Protein AF-A0A373N8H1-F1 (afdb_monomer_lite)

Radius of gyration: 23.47 Å; chains: 1; bounding box: 47×28×77 Å

Sequence (109 aa):
MFVDKIFERATIRGIADYLLFGMGPNQDNRSYEERLDEPYMRFEKAVEKYDKCKTSDLLDLCNEVSSEMASVYMEIGLQVGVLIIMDLIQNISNNQNNEIFKNKFENTQ

Structure (mmCIF, N/CA/C/O backbone):
data_AF-A0A373N8H1-F1
#
_entry.id   AF-A0A373N8H1-F1
#
loop_
_atom_site.group_PDB
_atom_site.id
_atom_site.type_symbol
_atom_site.label_atom_id
_atom_site.label_alt_id
_atom_site.label_comp_id
_atom_site.label_asym_id
_atom_site.label_entity_id
_atom_site.label_seq_id
_atom_site.pdbx_PDB_ins_code
_atom_site.Cartn_x
_atom_site.Cartn_y
_atom_site.Cartn_z
_atom_site.occupancy
_atom_site.B_iso_or_equiv
_atom_site.auth_seq_id
_atom_site.auth_comp_id
_atom_site.auth_asym_id
_atom_site.auth_atom_id
_atom_site.pdbx_PDB_model_num
ATOM 1 N N . MET A 1 1 ? -0.545 -16.195 0.798 1.00 52.22 1 MET A N 1
ATOM 2 C CA . MET A 1 1 ? 0.390 -15.282 0.097 1.00 52.22 1 MET A CA 1
ATOM 3 C C . MET A 1 1 ? 0.984 -14.321 1.133 1.00 52.22 1 MET A C 1
ATOM 5 O O . MET A 1 1 ? 0.452 -14.262 2.233 1.00 52.22 1 MET A O 1
ATOM 9 N N . PHE A 1 2 ? 2.098 -13.617 0.885 1.00 61.50 2 PHE A N 1
ATOM 10 C CA . PHE A 1 2 ? 2.647 -12.673 1.888 1.00 61.50 2 PHE A CA 1
ATOM 11 C C . PHE A 1 2 ? 1.678 -11.518 2.214 1.00 61.50 2 PHE A C 1
ATOM 13 O O . PHE A 1 2 ? 1.701 -11.013 3.331 1.00 61.50 2 PHE A O 1
ATOM 20 N N . VAL A 1 3 ? 0.808 -11.163 1.263 1.00 64.31 3 VAL A N 1
ATOM 21 C CA . VAL A 1 3 ? -0.165 -10.064 1.363 1.00 64.31 3 VAL A CA 1
ATOM 22 C C . VAL A 1 3 ? -1.249 -10.332 2.414 1.00 64.31 3 VAL A C 1
ATOM 24 O O . VAL A 1 3 ? -1.565 -9.444 3.194 1.00 64.31 3 VAL A O 1
ATOM 27 N N . ASP A 1 4 ? -1.740 -11.568 2.536 1.00 68.88 4 ASP A N 1
ATOM 28 C CA . ASP A 1 4 ? -2.795 -11.918 3.506 1.00 68.88 4 ASP A CA 1
ATOM 29 C C . ASP A 1 4 ? -2.355 -11.656 4.959 1.00 68.88 4 ASP A C 1
ATOM 31 O O . ASP A 1 4 ? -3.123 -11.174 5.790 1.00 68.88 4 ASP A O 1
ATOM 35 N N . LYS A 1 5 ? -1.065 -11.884 5.248 1.00 75.81 5 LYS A N 1
ATOM 36 C CA . LYS A 1 5 ? -0.466 -11.638 6.570 1.00 75.81 5 LYS A CA 1
ATOM 37 C C . LYS A 1 5 ? -0.329 -10.150 6.907 1.00 75.81 5 LYS A C 1
ATOM 39 O O . LYS A 1 5 ? -0.097 -9.821 8.069 1.00 75.81 5 LYS A O 1
ATOM 44 N N . ILE A 1 6 ? -0.419 -9.254 5.918 1.00 75.75 6 ILE A N 1
ATOM 45 C CA . ILE A 1 6 ? -0.390 -7.800 6.142 1.00 75.75 6 ILE A CA 1
ATOM 46 C C . ILE A 1 6 ? -1.694 -7.373 6.813 1.00 75.75 6 ILE A C 1
ATOM 48 O O . ILE A 1 6 ? -1.657 -6.669 7.819 1.00 75.75 6 ILE A O 1
ATOM 52 N N . PHE A 1 7 ? -2.832 -7.860 6.317 1.00 78.31 7 PHE A N 1
ATOM 53 C CA . PHE A 1 7 ? -4.146 -7.532 6.871 1.00 78.31 7 PHE A CA 1
ATOM 54 C C . PHE A 1 7 ? -4.337 -8.078 8.290 1.00 78.31 7 PHE A C 1
ATOM 56 O O . PHE A 1 7 ? -4.878 -7.380 9.141 1.00 78.31 7 PHE A O 1
ATOM 63 N N . GLU A 1 8 ? -3.799 -9.264 8.594 1.00 77.19 8 GLU A N 1
ATOM 64 C CA . GLU A 1 8 ? -3.782 -9.810 9.964 1.00 77.19 8 GLU A CA 1
ATOM 65 C C . GLU A 1 8 ? -3.006 -8.922 10.956 1.00 77.19 8 GLU A C 1
ATOM 67 O O . GLU A 1 8 ? -3.297 -8.910 12.152 1.00 77.19 8 GLU A O 1
ATOM 72 N N . ARG A 1 9 ? -2.012 -8.167 10.471 1.00 76.25 9 ARG A N 1
ATOM 73 C CA . ARG A 1 9 ? -1.162 -7.278 11.280 1.00 76.25 9 ARG A CA 1
ATOM 74 C C . ARG A 1 9 ? -1.598 -5.813 11.247 1.00 76.25 9 ARG A C 1
ATOM 76 O O . ARG A 1 9 ? -1.025 -5.015 11.986 1.00 76.25 9 ARG A O 1
ATOM 83 N N . ALA A 1 10 ? -2.599 -5.459 10.442 1.00 81.94 10 ALA A N 1
ATOM 84 C CA . ALA A 1 10 ? -3.119 -4.101 10.266 1.00 81.94 10 ALA A CA 1
ATOM 85 C C . ALA A 1 10 ? -3.992 -3.631 11.452 1.00 81.94 10 ALA A C 1
ATOM 87 O O . ALA A 1 10 ? -5.087 -3.109 11.271 1.00 81.94 10 ALA A O 1
ATOM 88 N N . THR A 1 11 ? -3.505 -3.828 12.677 1.00 82.81 11 THR A N 1
ATOM 89 C CA . THR A 1 11 ? -4.123 -3.375 13.933 1.00 82.81 11 THR A CA 1
ATOM 90 C C . THR A 1 11 ? -3.130 -2.509 14.702 1.00 82.81 11 THR A C 1
ATOM 92 O O . THR A 1 11 ? -1.918 -2.621 14.502 1.00 82.81 11 THR A O 1
ATOM 95 N N . ILE A 1 12 ? -3.605 -1.672 15.625 1.00 79.75 12 ILE A N 1
ATOM 96 C CA . ILE A 1 12 ? -2.745 -0.822 16.467 1.00 79.75 12 ILE A CA 1
ATOM 97 C C . ILE A 1 12 ? -1.725 -1.669 17.222 1.00 79.75 12 ILE A C 1
ATOM 99 O O . ILE A 1 12 ? -0.559 -1.294 17.308 1.00 79.75 12 ILE A O 1
ATOM 103 N N . ARG A 1 13 ? -2.143 -2.830 17.739 1.00 78.12 13 ARG A N 1
ATOM 104 C CA . ARG A 1 13 ? -1.251 -3.756 18.442 1.00 78.12 13 ARG A CA 1
ATOM 105 C C . ARG A 1 13 ? -0.211 -4.360 17.501 1.00 78.12 13 ARG A C 1
ATOM 107 O O . ARG A 1 13 ? 0.963 -4.375 17.846 1.00 78.12 13 ARG A O 1
ATOM 114 N N . GLY A 1 14 ? -0.619 -4.790 16.305 1.00 78.69 14 GLY A N 1
ATOM 115 C CA . GLY A 1 14 ? 0.303 -5.318 15.296 1.00 78.69 14 GLY A CA 1
ATOM 116 C C . GLY A 1 14 ? 1.346 -4.292 14.839 1.00 78.69 14 GLY A C 1
ATOM 117 O O . GLY A 1 14 ? 2.518 -4.633 14.686 1.00 78.69 14 GLY A O 1
ATOM 118 N N . ILE A 1 15 ? 0.947 -3.025 14.688 1.00 80.44 15 ILE A N 1
ATOM 119 C CA . ILE A 1 15 ? 1.853 -1.918 14.347 1.00 80.44 15 ILE A CA 1
ATOM 120 C C . ILE A 1 15 ? 2.754 -1.554 15.525 1.00 80.44 15 ILE A C 1
ATOM 122 O O . ILE A 1 15 ? 3.947 -1.347 15.324 1.00 80.44 15 ILE A O 1
ATOM 126 N N . ALA A 1 16 ? 2.226 -1.501 16.749 1.00 75.62 16 ALA A N 1
ATOM 127 C CA . ALA A 1 16 ? 3.024 -1.243 17.944 1.00 75.62 16 ALA A CA 1
ATOM 128 C C . ALA A 1 16 ? 4.092 -2.327 18.140 1.00 75.62 16 ALA A C 1
ATOM 130 O O . ALA A 1 16 ? 5.256 -1.998 18.344 1.00 75.62 16 ALA A O 1
ATOM 131 N N . ASP A 1 17 ? 3.728 -3.602 17.989 1.00 77.75 17 ASP A N 1
ATOM 132 C CA . ASP A 1 17 ? 4.676 -4.713 18.064 1.00 77.75 17 ASP A CA 1
ATOM 133 C C . ASP A 1 17 ? 5.731 -4.619 16.945 1.00 77.75 17 ASP A C 1
ATOM 135 O O . ASP A 1 17 ? 6.915 -4.854 17.184 1.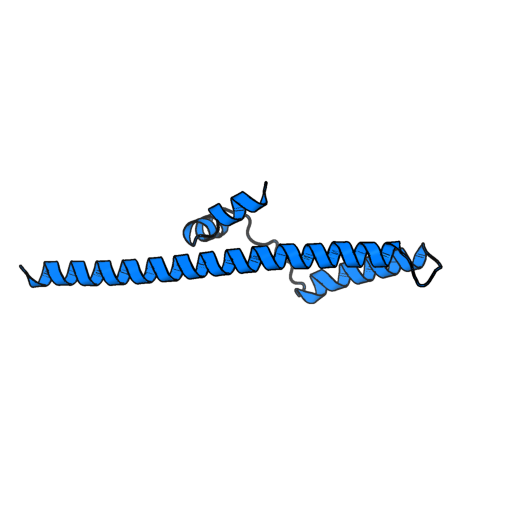00 77.75 17 ASP A O 1
ATOM 139 N N . TYR A 1 18 ? 5.346 -4.206 15.732 1.00 72.50 18 TYR A N 1
ATOM 140 C CA . TYR A 1 18 ? 6.301 -3.954 14.649 1.00 72.50 18 TYR A CA 1
ATOM 141 C C . TYR A 1 18 ? 7.256 -2.790 14.958 1.00 72.50 18 TYR A C 1
ATOM 143 O O . TYR A 1 18 ? 8.450 -2.917 14.718 1.00 72.50 18 TYR A O 1
ATOM 151 N N . LEU A 1 19 ? 6.764 -1.679 15.512 1.00 72.06 19 LEU A N 1
ATOM 152 C CA . LEU A 1 19 ? 7.591 -0.517 15.860 1.00 72.06 19 LEU A CA 1
ATOM 153 C C . LEU A 1 19 ? 8.508 -0.776 17.065 1.00 72.06 19 LEU A C 1
ATOM 155 O O . LEU A 1 19 ? 9.612 -0.241 17.116 1.00 72.06 19 LEU A O 1
ATOM 159 N N . LEU A 1 20 ? 8.056 -1.573 18.036 1.00 74.19 20 LEU A N 1
ATOM 160 C CA . LEU A 1 20 ? 8.800 -1.877 19.262 1.00 74.19 20 LEU A CA 1
ATOM 161 C C . LEU A 1 20 ? 9.790 -3.038 19.089 1.00 74.19 20 LEU A C 1
ATOM 163 O O . LEU A 1 20 ? 10.818 -3.056 19.765 1.00 74.19 20 LEU A O 1
ATOM 167 N N . PHE A 1 21 ? 9.497 -3.999 18.203 1.00 76.56 21 PHE A N 1
ATOM 168 C CA . PHE A 1 21 ? 10.267 -5.243 18.063 1.00 76.56 21 PHE A CA 1
ATOM 169 C C . PHE A 1 21 ? 10.802 -5.511 16.640 1.00 76.56 21 PHE A C 1
ATOM 171 O O . PHE A 1 21 ? 11.538 -6.479 16.444 1.00 76.56 21 PHE A O 1
ATOM 178 N N . GLY A 1 22 ? 10.459 -4.684 15.643 1.00 65.38 22 GLY A N 1
ATOM 179 C CA . GLY A 1 22 ? 10.860 -4.813 14.235 1.00 65.38 22 GLY A CA 1
ATOM 180 C C . GLY A 1 22 ? 11.732 -3.649 13.749 1.00 65.38 22 GLY A C 1
ATOM 181 O O . GLY A 1 22 ? 11.576 -2.518 14.194 1.00 65.38 22 GLY A O 1
ATOM 182 N N . MET A 1 23 ? 12.686 -3.957 12.855 1.00 53.69 23 MET A N 1
ATOM 183 C CA . MET A 1 23 ? 13.762 -3.075 12.370 1.00 53.69 23 MET A CA 1
ATOM 184 C C . MET A 1 23 ? 13.313 -1.623 12.173 1.00 53.69 23 MET A C 1
ATOM 186 O O . MET A 1 23 ? 12.557 -1.317 11.249 1.00 53.69 23 MET A O 1
ATOM 190 N N . GLY A 1 24 ? 13.838 -0.730 13.019 1.00 54.66 24 GLY A N 1
ATOM 191 C CA . GLY A 1 24 ? 13.736 0.706 12.800 1.00 54.66 24 GLY A CA 1
ATOM 192 C C . GLY A 1 24 ? 14.189 1.046 11.375 1.00 54.66 24 GLY A C 1
ATOM 193 O O . GLY A 1 24 ? 15.095 0.385 10.856 1.00 54.66 24 GLY A O 1
ATOM 194 N N . PRO A 1 25 ? 13.541 2.019 10.713 1.00 56.81 25 PRO A N 1
ATOM 195 C CA . PRO A 1 25 ? 13.846 2.344 9.330 1.00 56.81 25 PRO A CA 1
ATOM 196 C C . PRO A 1 25 ? 15.347 2.601 9.204 1.00 56.81 25 PRO A C 1
ATOM 198 O O . PRO A 1 25 ? 15.901 3.399 9.963 1.00 56.81 25 PRO A O 1
ATOM 201 N N . ASN A 1 26 ? 16.006 1.926 8.255 1.00 59.12 26 ASN A N 1
ATOM 202 C CA . ASN A 1 26 ? 17.316 2.374 7.796 1.00 59.12 26 ASN A CA 1
ATOM 203 C C . ASN A 1 26 ? 17.159 3.866 7.499 1.00 59.12 26 ASN A C 1
ATOM 205 O O . ASN A 1 26 ? 16.297 4.230 6.696 1.00 59.12 26 ASN A O 1
ATOM 209 N N . GLN A 1 27 ? 17.902 4.711 8.216 1.00 56.41 27 GLN A N 1
ATOM 210 C CA . GLN A 1 27 ? 17.818 6.158 8.067 1.00 56.41 27 GLN A CA 1
ATOM 211 C C . GLN A 1 27 ? 18.361 6.525 6.682 1.00 56.41 27 GLN A C 1
ATOM 213 O O . GLN A 1 27 ? 19.551 6.769 6.504 1.00 56.41 27 GLN A O 1
ATOM 218 N N . ASP A 1 28 ? 17.493 6.471 5.677 1.00 67.75 28 ASP A N 1
ATOM 219 C CA . ASP A 1 28 ? 17.739 7.023 4.355 1.00 67.75 28 ASP A CA 1
ATOM 220 C C . ASP A 1 28 ? 17.313 8.490 4.404 1.00 67.75 28 ASP A C 1
ATOM 222 O O . ASP A 1 28 ? 16.124 8.798 4.470 1.00 67.75 28 ASP A O 1
ATOM 226 N N . ASN A 1 29 ? 18.303 9.383 4.445 1.00 77.06 29 ASN A N 1
ATOM 227 C CA . ASN A 1 29 ? 18.091 10.827 4.557 1.00 77.06 29 ASN A CA 1
ATOM 228 C C . ASN A 1 29 ? 17.656 11.476 3.230 1.00 77.06 29 ASN A C 1
ATOM 230 O O . ASN A 1 29 ? 17.423 12.684 3.207 1.00 77.06 29 ASN A O 1
ATOM 234 N N . ARG A 1 30 ? 17.584 10.707 2.134 1.00 78.50 30 ARG A N 1
ATOM 235 C CA . ARG A 1 30 ? 17.075 11.179 0.842 1.00 78.50 30 ARG A CA 1
ATOM 236 C C . ARG A 1 30 ? 15.565 11.376 0.902 1.00 78.50 30 ARG A C 1
ATOM 238 O O . ARG A 1 30 ? 14.856 10.634 1.589 1.00 78.50 30 ARG A O 1
ATOM 245 N N . SER A 1 31 ? 15.064 12.352 0.155 1.00 80.31 31 SER A N 1
ATOM 246 C CA . SER A 1 31 ? 13.626 12.583 0.037 1.00 80.31 31 SER A CA 1
ATOM 247 C C . SER A 1 31 ? 12.924 11.384 -0.621 1.00 80.31 31 SER A C 1
ATOM 249 O O . SER A 1 31 ? 13.547 10.565 -1.301 1.00 80.31 31 SER A O 1
ATOM 251 N N . TYR A 1 32 ? 11.610 11.249 -0.419 1.00 73.88 32 TYR A N 1
ATOM 252 C CA . TYR A 1 32 ? 10.836 10.195 -1.087 1.00 73.88 32 TYR A CA 1
ATOM 253 C C . TYR A 1 32 ? 10.924 10.294 -2.614 1.00 73.88 32 TYR A C 1
ATOM 255 O O . TYR A 1 32 ? 11.034 9.264 -3.273 1.00 73.88 32 TYR A O 1
ATOM 263 N N . GLU A 1 33 ? 10.932 11.518 -3.145 1.00 76.94 33 GLU A N 1
ATOM 264 C CA . GLU A 1 33 ? 11.112 11.795 -4.572 1.00 76.94 33 GLU A CA 1
ATOM 265 C C . GLU A 1 33 ? 12.498 11.343 -5.032 1.00 76.94 33 GLU A C 1
ATOM 267 O O . GLU A 1 33 ? 12.603 10.540 -5.948 1.00 76.94 33 GLU A O 1
ATOM 272 N N . GLU A 1 34 ? 13.565 11.717 -4.321 1.00 78.19 34 GLU A N 1
ATOM 273 C CA . GLU A 1 34 ? 14.932 11.297 -4.658 1.00 78.19 34 GLU A CA 1
ATOM 274 C C . GLU A 1 34 ? 15.096 9.770 -4.642 1.00 78.19 34 GLU A C 1
ATOM 276 O O . GLU A 1 34 ? 15.787 9.204 -5.489 1.00 78.19 34 GLU A O 1
ATOM 281 N N . ARG A 1 35 ? 14.447 9.080 -3.697 1.00 80.38 35 ARG A N 1
ATOM 282 C CA . ARG A 1 35 ? 14.487 7.612 -3.590 1.00 80.38 35 ARG A CA 1
ATOM 283 C C . ARG A 1 35 ? 13.778 6.904 -4.743 1.00 80.38 35 ARG A C 1
ATOM 285 O O . ARG A 1 35 ? 14.106 5.747 -5.009 1.00 80.38 35 ARG A O 1
ATOM 292 N N . LEU A 1 36 ? 12.820 7.564 -5.385 1.00 78.19 36 LEU A N 1
ATOM 293 C CA . LEU A 1 36 ? 12.070 7.037 -6.522 1.00 78.19 36 LEU A CA 1
ATOM 294 C C . LEU A 1 36 ? 12.715 7.463 -7.845 1.00 78.19 36 LEU A C 1
ATOM 296 O O . LEU A 1 36 ? 13.044 6.610 -8.667 1.00 78.19 36 LEU A O 1
ATOM 300 N N . ASP A 1 37 ? 12.981 8.751 -8.017 1.00 80.25 37 ASP A N 1
ATOM 301 C CA . ASP A 1 37 ? 13.416 9.339 -9.282 1.00 80.25 37 ASP A CA 1
ATOM 302 C C . ASP A 1 37 ? 14.838 8.920 -9.666 1.00 80.25 37 ASP A C 1
ATOM 304 O O . ASP A 1 37 ? 15.111 8.629 -10.833 1.00 80.25 37 ASP A O 1
ATOM 308 N N . GLU A 1 38 ? 15.762 8.831 -8.701 1.00 83.25 38 GLU A N 1
ATOM 309 C CA . GLU A 1 38 ? 17.159 8.499 -8.994 1.00 83.25 38 GLU A CA 1
ATOM 310 C C . GLU A 1 38 ? 17.309 7.098 -9.635 1.00 83.25 38 GLU A C 1
ATOM 312 O O . GLU A 1 38 ? 17.987 6.986 -10.667 1.00 83.25 38 GLU A O 1
ATOM 317 N N . PRO A 1 39 ? 16.693 6.021 -9.102 1.00 82.88 39 PRO A N 1
ATOM 318 C CA . PRO A 1 39 ? 16.658 4.723 -9.773 1.00 82.88 39 PRO A CA 1
ATOM 319 C C . PRO A 1 39 ? 15.988 4.746 -11.153 1.00 82.88 39 PRO A C 1
ATOM 321 O O . PRO A 1 39 ? 16.548 4.172 -12.090 1.00 82.88 39 PRO A O 1
ATOM 324 N N . TYR A 1 40 ? 14.841 5.421 -11.298 1.00 80.31 40 TYR A N 1
ATOM 325 C CA . TYR A 1 40 ? 14.103 5.488 -12.567 1.00 80.31 40 TYR A CA 1
ATOM 326 C C . TYR A 1 40 ? 14.923 6.164 -13.669 1.00 80.31 40 TYR A C 1
ATOM 328 O O . TYR A 1 40 ? 15.090 5.601 -14.751 1.00 80.31 40 TYR A O 1
ATOM 336 N N . MET A 1 41 ? 15.547 7.308 -13.375 1.00 83.50 41 MET A N 1
ATOM 337 C CA . MET A 1 41 ? 16.395 8.019 -14.337 1.00 83.50 41 MET A CA 1
ATOM 338 C C . MET A 1 41 ? 17.624 7.206 -14.762 1.00 83.50 41 MET A C 1
ATOM 340 O O . MET A 1 41 ? 18.086 7.305 -15.901 1.00 83.50 41 MET A O 1
ATOM 344 N N . ARG A 1 42 ? 18.211 6.423 -13.847 1.00 84.75 42 ARG A N 1
ATOM 345 C CA . ARG A 1 42 ? 19.343 5.537 -14.170 1.00 84.75 42 ARG A CA 1
ATOM 346 C C . ARG A 1 42 ? 18.906 4.396 -15.082 1.00 84.75 42 ARG A C 1
ATOM 348 O O . ARG A 1 42 ? 19.657 4.040 -15.989 1.00 84.75 42 ARG A O 1
ATOM 355 N N . PHE A 1 43 ? 17.722 3.839 -14.836 1.00 82.31 43 PHE A N 1
ATOM 356 C CA . PHE A 1 43 ? 17.143 2.786 -15.658 1.00 82.31 43 PHE A CA 1
ATOM 357 C C . PHE A 1 43 ? 16.836 3.288 -17.073 1.00 82.31 43 PHE A C 1
ATOM 359 O O . PHE A 1 43 ? 17.330 2.704 -18.034 1.00 82.31 43 PHE A O 1
ATOM 366 N N . GLU A 1 44 ? 16.134 4.415 -17.200 1.00 79.00 44 GLU A N 1
ATOM 367 C CA . GLU A 1 44 ? 15.783 5.017 -18.491 1.00 79.00 44 GLU A CA 1
ATOM 368 C C . GLU A 1 44 ? 17.031 5.282 -19.349 1.00 79.00 44 GLU A C 1
ATOM 370 O O . GLU A 1 44 ? 17.124 4.816 -20.485 1.00 79.00 44 GLU A O 1
ATOM 375 N N . LYS A 1 45 ? 18.067 5.902 -18.762 1.00 82.38 45 LYS A N 1
ATOM 376 C CA . LYS A 1 45 ? 19.357 6.138 -19.438 1.00 82.38 45 LYS A CA 1
ATOM 377 C C . LYS A 1 45 ? 20.074 4.852 -19.849 1.00 82.38 45 LYS A C 1
ATOM 379 O O . LYS A 1 45 ? 20.799 4.840 -20.844 1.00 82.38 45 LYS A O 1
ATOM 384 N N . ALA A 1 46 ? 19.953 3.785 -19.058 1.00 81.06 46 ALA A N 1
ATOM 385 C CA . ALA A 1 46 ? 20.559 2.503 -19.393 1.00 81.06 46 ALA A CA 1
ATOM 386 C C . ALA A 1 46 ? 19.839 1.859 -20.582 1.00 81.06 46 ALA A C 1
ATOM 388 O O . ALA A 1 46 ? 20.510 1.416 -21.511 1.00 81.06 46 ALA A O 1
ATOM 389 N N . VAL A 1 47 ? 18.504 1.856 -20.587 1.00 75.62 47 VAL A N 1
ATOM 390 C CA . VAL A 1 47 ? 17.700 1.306 -21.688 1.00 75.62 47 VAL A CA 1
ATOM 391 C C . VAL A 1 47 ? 17.934 2.095 -22.979 1.00 75.62 47 VAL A C 1
ATOM 393 O O . VAL A 1 47 ? 18.239 1.486 -24.002 1.00 75.62 47 VAL A O 1
ATOM 396 N N . GLU A 1 48 ? 17.948 3.430 -22.915 1.00 72.56 48 GLU A N 1
ATOM 397 C CA . GLU A 1 48 ? 18.239 4.307 -24.063 1.00 72.56 48 GLU A CA 1
ATOM 398 C C . GLU A 1 48 ? 19.628 4.040 -24.679 1.00 72.56 48 GLU A C 1
ATOM 400 O O . GLU A 1 48 ? 19.830 4.150 -25.889 1.00 72.56 48 GLU A O 1
ATOM 405 N N . LYS A 1 49 ? 20.616 3.646 -23.864 1.00 73.81 49 LYS A N 1
ATOM 406 C CA . LYS A 1 49 ? 21.968 3.324 -24.346 1.00 73.81 49 LYS A CA 1
ATOM 407 C C . LYS A 1 49 ? 22.026 2.013 -25.140 1.00 73.81 49 LYS A C 1
ATOM 409 O O . LYS A 1 49 ? 22.874 1.889 -26.029 1.00 73.81 49 LYS A O 1
ATOM 414 N N . TYR A 1 50 ? 21.202 1.026 -24.790 1.00 67.31 50 TYR A N 1
ATOM 415 C CA . TYR A 1 50 ? 21.230 -0.309 -25.401 1.00 67.31 50 TYR A CA 1
ATOM 416 C C . TYR A 1 50 ? 20.218 -0.474 -26.537 1.00 67.31 50 TYR A C 1
ATOM 418 O O . TYR A 1 50 ? 20.472 -1.270 -27.441 1.00 67.31 50 TYR A O 1
ATOM 426 N N . ASP A 1 51 ? 19.139 0.307 -26.540 1.00 63.00 51 ASP A N 1
ATOM 427 C CA . ASP A 1 51 ? 18.131 0.302 -27.593 1.00 63.00 51 ASP A CA 1
ATOM 428 C C . ASP A 1 51 ? 18.144 1.638 -28.355 1.00 63.00 51 ASP A C 1
ATOM 430 O O . ASP A 1 51 ? 17.737 2.680 -27.851 1.00 63.00 51 ASP A O 1
ATOM 434 N N . LYS A 1 52 ? 18.661 1.631 -29.592 1.00 62.44 52 LYS A N 1
ATOM 435 C CA . LYS A 1 52 ? 18.761 2.840 -30.439 1.00 62.44 52 LYS A CA 1
ATOM 436 C C . LYS A 1 52 ? 17.400 3.329 -30.951 1.00 62.44 52 LYS A C 1
ATOM 438 O O . LYS A 1 52 ? 17.341 4.397 -31.566 1.00 62.44 52 LYS A O 1
ATOM 443 N N . CYS A 1 53 ? 16.333 2.556 -30.758 1.00 57.38 53 CYS A N 1
ATOM 444 C CA . CYS A 1 53 ? 14.984 2.954 -31.125 1.00 57.38 53 CYS A CA 1
ATOM 445 C C . CYS A 1 53 ? 14.332 3.733 -29.980 1.00 57.38 53 CYS A C 1
ATOM 447 O O . CYS A 1 53 ? 14.170 3.240 -28.873 1.00 57.38 53 CYS A O 1
ATOM 449 N N . LYS A 1 54 ? 13.906 4.964 -30.285 1.00 55.12 54 LYS A N 1
ATOM 450 C CA . LYS A 1 54 ? 13.286 5.927 -29.353 1.00 55.12 54 LYS A CA 1
ATOM 451 C C . LYS A 1 54 ? 11.918 5.481 -28.791 1.00 55.12 54 LYS A C 1
ATOM 453 O O . LYS A 1 54 ? 11.330 6.192 -27.988 1.00 55.12 54 LYS A O 1
ATOM 458 N N . THR A 1 55 ? 11.421 4.341 -29.262 1.00 57.59 55 THR A N 1
ATOM 459 C CA . THR A 1 55 ? 10.166 3.659 -28.919 1.00 57.59 55 THR A CA 1
ATOM 460 C C . THR A 1 55 ? 10.535 2.221 -28.559 1.00 57.59 55 THR A C 1
ATOM 462 O O . THR A 1 55 ? 10.416 1.319 -29.388 1.00 57.59 55 THR A O 1
ATOM 465 N N . SER A 1 56 ? 11.158 2.047 -27.396 1.00 65.19 56 SER A N 1
ATOM 466 C CA . SER A 1 56 ? 11.619 0.742 -26.933 1.00 65.19 56 SER A CA 1
ATOM 467 C C . SER A 1 56 ? 10.470 0.046 -26.216 1.00 65.19 56 SER A C 1
ATOM 469 O O . SER A 1 56 ? 10.104 0.459 -25.115 1.00 65.19 56 SER A O 1
ATOM 471 N N . ASP A 1 57 ? 9.951 -1.038 -26.797 1.00 69.38 57 ASP A N 1
ATOM 472 C CA . ASP A 1 57 ? 8.920 -1.880 -26.171 1.00 69.38 57 ASP A CA 1
ATOM 473 C C . ASP A 1 57 ? 9.336 -2.324 -24.753 1.00 69.38 57 ASP A C 1
ATOM 475 O O . ASP A 1 57 ? 8.496 -2.526 -23.883 1.00 69.38 57 ASP A O 1
ATOM 479 N N . LEU A 1 58 ? 10.644 -2.444 -24.483 1.00 77.56 58 LEU A N 1
ATOM 480 C CA . LEU A 1 58 ? 11.174 -2.798 -23.165 1.00 77.56 58 LEU A CA 1
ATOM 481 C C . LEU A 1 58 ? 10.949 -1.698 -22.117 1.00 77.56 58 LEU A C 1
ATOM 483 O O . LEU A 1 58 ? 10.642 -2.012 -20.965 1.00 77.56 58 LEU A O 1
ATOM 487 N N . LEU A 1 59 ? 11.127 -0.428 -22.494 1.00 78.62 59 LEU A N 1
ATOM 488 C CA . LEU A 1 59 ? 10.876 0.701 -21.597 1.00 78.62 59 LEU A CA 1
ATOM 489 C C . LEU A 1 59 ? 9.380 0.812 -21.300 1.00 78.62 59 LEU A C 1
ATOM 491 O O . LEU A 1 59 ? 9.003 0.954 -20.139 1.00 78.62 59 LEU A O 1
ATOM 495 N N . ASP A 1 60 ? 8.547 0.670 -22.332 1.00 81.75 60 ASP A N 1
ATOM 496 C CA . ASP A 1 60 ? 7.090 0.715 -22.202 1.00 81.75 60 ASP A CA 1
ATOM 497 C C . ASP A 1 60 ? 6.573 -0.426 -21.312 1.00 81.75 60 ASP A C 1
ATOM 499 O O . ASP A 1 60 ? 5.836 -0.171 -20.360 1.00 81.75 60 ASP A O 1
ATOM 503 N N . LEU A 1 61 ? 7.051 -1.659 -21.517 1.00 81.31 61 LEU A N 1
ATOM 504 C CA . LEU A 1 61 ? 6.719 -2.807 -20.663 1.00 81.31 61 LEU A CA 1
ATOM 505 C C . LEU A 1 61 ? 7.192 -2.622 -19.214 1.00 81.31 61 LEU A C 1
ATOM 507 O O . LEU A 1 61 ? 6.506 -3.024 -18.275 1.00 81.31 61 LEU A O 1
ATOM 511 N N . CYS A 1 62 ? 8.369 -2.030 -18.994 1.00 82.31 62 CYS A N 1
ATOM 512 C CA . CYS A 1 62 ? 8.857 -1.781 -17.639 1.00 82.31 62 CYS A CA 1
ATOM 513 C C . CYS A 1 62 ? 8.042 -0.695 -16.929 1.00 82.31 62 CYS A C 1
ATOM 515 O O . CYS A 1 62 ? 7.722 -0.849 -15.746 1.00 82.31 62 CYS A O 1
ATOM 517 N N . ASN A 1 63 ? 7.675 0.367 -17.646 1.00 83.19 63 ASN A N 1
ATOM 518 C CA . ASN A 1 63 ? 6.786 1.406 -17.141 1.00 83.19 63 ASN A CA 1
ATOM 519 C C . ASN A 1 63 ? 5.414 0.825 -16.790 1.00 83.19 63 ASN A C 1
ATOM 521 O O . ASN A 1 63 ? 4.897 1.123 -15.716 1.00 83.19 63 ASN A O 1
ATOM 525 N N . GLU A 1 64 ? 4.864 -0.050 -17.634 1.00 86.94 64 GLU A N 1
ATOM 526 C CA . GLU A 1 64 ? 3.600 -0.746 -17.378 1.00 86.94 64 GLU A CA 1
ATOM 527 C C . GLU A 1 64 ? 3.679 -1.602 -16.107 1.00 86.94 64 GLU A C 1
ATOM 529 O O . GLU A 1 64 ? 2.909 -1.391 -15.172 1.00 86.94 64 GLU A O 1
ATOM 534 N N . VAL A 1 65 ? 4.671 -2.496 -16.002 1.00 86.88 65 VAL A N 1
ATOM 535 C CA . VAL A 1 65 ? 4.854 -3.348 -14.811 1.00 86.88 65 VAL A CA 1
ATOM 536 C C . VAL A 1 65 ? 5.043 -2.514 -13.546 1.00 86.88 65 VAL A C 1
ATOM 538 O O . VAL A 1 65 ? 4.507 -2.857 -12.491 1.00 86.88 65 VAL A O 1
ATOM 541 N N . SER A 1 66 ? 5.805 -1.424 -13.626 1.00 86.12 66 SER A N 1
ATOM 542 C CA . SER A 1 66 ? 6.076 -0.589 -12.457 1.00 86.12 66 SER A CA 1
ATOM 543 C C . SER A 1 66 ? 4.864 0.256 -12.061 1.00 86.12 66 SER A C 1
ATOM 545 O O . SER A 1 66 ? 4.619 0.448 -10.870 1.00 86.12 66 SER A O 1
ATOM 547 N N . SER A 1 67 ? 4.074 0.708 -13.039 1.00 86.81 67 SER A N 1
ATOM 548 C CA . SER A 1 67 ? 2.805 1.402 -12.816 1.00 86.81 67 SER A CA 1
ATOM 549 C C . SER A 1 67 ? 1.774 0.480 -12.161 1.00 86.81 67 SER A C 1
ATOM 551 O O . SER A 1 67 ? 1.204 0.837 -11.129 1.00 86.81 67 SER A O 1
ATOM 553 N N . GLU A 1 68 ? 1.617 -0.743 -12.670 1.00 88.75 68 GLU A N 1
ATOM 554 C CA . GLU A 1 68 ? 0.743 -1.759 -12.075 1.00 88.75 68 GLU A CA 1
ATOM 555 C C . GLU A 1 68 ? 1.203 -2.144 -10.665 1.00 88.75 68 GLU A C 1
ATOM 557 O O . GLU A 1 68 ? 0.400 -2.219 -9.734 1.00 88.75 68 GLU A O 1
ATOM 562 N N . MET A 1 69 ? 2.513 -2.303 -10.456 1.00 85.00 69 MET A N 1
ATOM 563 C CA . MET A 1 69 ? 3.066 -2.557 -9.127 1.00 85.00 69 MET A CA 1
ATOM 564 C C . MET A 1 69 ? 2.746 -1.413 -8.152 1.00 85.00 69 MET A C 1
ATOM 566 O O . MET A 1 69 ? 2.324 -1.675 -7.023 1.00 85.00 69 MET A O 1
ATOM 570 N N . ALA A 1 70 ? 2.915 -0.155 -8.570 1.00 85.62 70 ALA A N 1
ATOM 571 C CA . ALA A 1 70 ? 2.575 1.008 -7.754 1.00 85.62 70 ALA A CA 1
ATOM 572 C C . ALA A 1 70 ? 1.075 1.051 -7.421 1.00 85.62 70 ALA A C 1
ATOM 574 O O . ALA A 1 70 ? 0.714 1.314 -6.273 1.00 85.62 70 ALA A O 1
ATOM 575 N N . SER A 1 71 ? 0.216 0.733 -8.394 1.00 88.94 71 SER A N 1
ATOM 576 C CA . SER A 1 71 ? -1.237 0.652 -8.223 1.00 88.94 71 SER A CA 1
ATOM 577 C C . SER A 1 71 ? -1.624 -0.391 -7.170 1.00 88.94 71 SER A C 1
ATOM 579 O O . SER A 1 71 ? -2.289 -0.068 -6.185 1.00 88.94 71 SER A O 1
ATOM 581 N N . VAL A 1 72 ? -1.109 -1.619 -7.301 1.00 90.00 72 VAL A N 1
ATOM 582 C CA . VAL A 1 72 ? -1.400 -2.726 -6.377 1.00 90.00 72 VAL A CA 1
ATOM 583 C C . VAL A 1 72 ? -0.951 -2.403 -4.951 1.00 90.00 72 VAL A C 1
ATOM 585 O O . VAL A 1 72 ? -1.706 -2.604 -3.997 1.00 90.00 72 VAL A O 1
ATOM 588 N N . TYR A 1 73 ? 0.266 -1.880 -4.769 1.00 86.62 73 TYR A N 1
ATOM 589 C CA . TYR A 1 73 ? 0.739 -1.521 -3.429 1.00 86.62 73 TYR A CA 1
ATOM 590 C C . TYR A 1 73 ? -0.026 -0.339 -2.829 1.00 86.62 73 TYR A C 1
ATOM 592 O O . TYR A 1 73 ? -0.243 -0.323 -1.615 1.00 86.62 73 TYR A O 1
ATOM 600 N N . MET A 1 74 ? -0.465 0.622 -3.647 1.00 88.06 74 MET A N 1
ATOM 601 C CA . MET A 1 74 ? -1.315 1.720 -3.189 1.00 88.06 74 MET A CA 1
ATOM 602 C C . MET A 1 74 ? -2.684 1.207 -2.730 1.00 88.06 74 MET A C 1
ATOM 604 O O . MET A 1 74 ? -3.147 1.593 -1.659 1.00 88.06 74 MET A O 1
ATOM 608 N N . GLU A 1 75 ? -3.308 0.300 -3.485 1.00 91.19 75 GLU A N 1
ATOM 609 C CA . GLU A 1 75 ? -4.583 -0.313 -3.106 1.00 91.19 75 GLU A CA 1
ATOM 61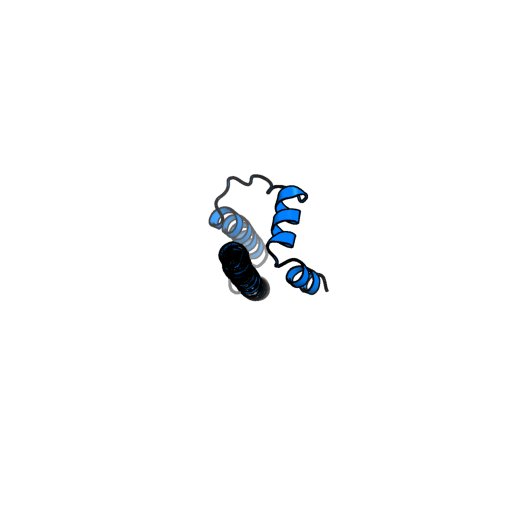0 C C . GLU A 1 75 ? -4.476 -1.046 -1.760 1.00 91.19 75 GLU A C 1
ATOM 612 O O . GLU A 1 75 ? -5.263 -0.786 -0.845 1.00 91.19 75 GLU A O 1
ATOM 617 N N . ILE A 1 76 ? -3.454 -1.893 -1.595 1.00 88.69 76 ILE A N 1
ATOM 618 C CA . ILE A 1 76 ? -3.194 -2.599 -0.332 1.00 88.69 76 ILE A CA 1
ATOM 619 C C . ILE A 1 76 ? -2.953 -1.593 0.802 1.00 88.69 76 ILE A C 1
ATOM 621 O O . ILE A 1 76 ? -3.514 -1.738 1.890 1.00 88.69 76 ILE A O 1
ATOM 625 N N . GLY A 1 77 ? -2.146 -0.556 0.559 1.00 87.69 77 GLY A N 1
ATOM 626 C CA . GLY A 1 77 ? -1.837 0.482 1.543 1.00 87.69 77 GLY A CA 1
ATOM 627 C C . GLY A 1 77 ? -3.075 1.243 2.019 1.00 87.69 77 GLY A C 1
ATOM 628 O O . GLY A 1 77 ? -3.239 1.460 3.221 1.00 87.69 77 GLY A O 1
ATOM 629 N N . LEU A 1 78 ? -3.980 1.593 1.102 1.00 90.75 78 LEU A N 1
ATOM 630 C CA . LEU A 1 78 ? -5.246 2.253 1.423 1.00 90.75 78 LEU A CA 1
ATOM 631 C C . LEU A 1 78 ? -6.169 1.344 2.240 1.00 90.75 78 LEU A C 1
ATOM 633 O O . LEU A 1 78 ? -6.709 1.779 3.257 1.00 90.75 78 LEU A O 1
ATOM 637 N N . GLN A 1 79 ? -6.316 0.078 1.840 1.00 89.94 79 GLN A N 1
ATOM 638 C CA . GLN A 1 79 ? -7.131 -0.898 2.570 1.00 89.94 79 GLN A CA 1
ATOM 639 C C . GLN A 1 79 ? -6.613 -1.101 4.002 1.00 89.94 79 GLN A C 1
ATOM 641 O O . GLN A 1 79 ? -7.384 -1.040 4.960 1.00 89.94 79 GLN A O 1
ATOM 646 N N . VAL A 1 80 ? -5.296 -1.262 4.166 1.00 89.81 80 VAL A N 1
ATOM 647 C CA . VAL A 1 80 ? -4.636 -1.352 5.478 1.00 89.81 80 VAL A CA 1
ATOM 648 C C . VAL A 1 80 ? -4.843 -0.074 6.293 1.00 89.81 80 VAL A C 1
ATOM 650 O O . VAL A 1 80 ? -5.184 -0.152 7.472 1.00 89.81 80 VAL A O 1
ATOM 653 N N . GLY A 1 81 ? -4.698 1.101 5.676 1.00 87.19 81 GLY A N 1
ATOM 654 C CA . GLY A 1 81 ? -4.930 2.391 6.328 1.00 87.19 81 GLY A CA 1
ATOM 655 C C . GLY A 1 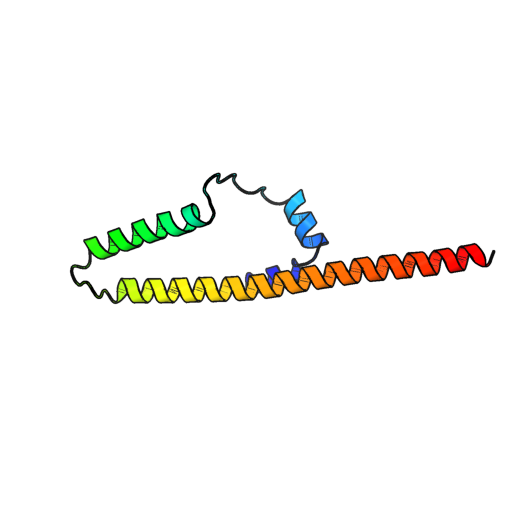81 ? -6.339 2.518 6.909 1.00 87.19 81 GLY A C 1
ATOM 656 O O . GLY A 1 81 ? -6.500 2.925 8.061 1.00 87.19 81 GLY A O 1
ATOM 657 N N . VAL A 1 82 ? -7.359 2.106 6.151 1.00 89.88 82 VAL A N 1
ATOM 658 C CA . VAL A 1 82 ? -8.754 2.095 6.619 1.00 89.88 82 VAL A CA 1
ATOM 659 C C . VAL A 1 82 ? -8.940 1.135 7.794 1.00 89.88 82 VAL A C 1
ATOM 661 O O . VAL A 1 82 ? -9.560 1.520 8.784 1.00 89.88 82 VAL A O 1
ATOM 664 N N . LEU A 1 83 ? -8.373 -0.075 7.739 1.00 87.69 83 LEU A N 1
ATOM 665 C CA . LEU A 1 83 ? -8.466 -1.045 8.839 1.00 87.69 83 LEU A CA 1
ATOM 666 C C . LEU A 1 83 ? -7.876 -0.500 10.147 1.00 87.69 83 LEU A C 1
ATOM 668 O O . LEU A 1 83 ? -8.495 -0.639 11.201 1.00 87.69 83 LEU A O 1
ATOM 672 N N . ILE A 1 84 ? -6.740 0.197 10.074 1.00 88.44 84 ILE A N 1
ATOM 673 C CA . ILE A 1 84 ? -6.106 0.828 11.240 1.00 88.44 84 ILE A CA 1
ATOM 674 C C . ILE A 1 84 ? -6.999 1.936 11.814 1.00 88.44 84 ILE A C 1
ATOM 676 O O . ILE A 1 84 ? -7.171 2.025 13.029 1.00 88.44 84 ILE A O 1
ATOM 680 N N . ILE A 1 85 ? -7.599 2.771 10.957 1.00 88.56 85 ILE A N 1
ATOM 681 C CA . ILE A 1 85 ? -8.538 3.821 11.386 1.00 88.56 85 ILE A CA 1
ATOM 682 C C . ILE A 1 85 ? -9.767 3.204 12.066 1.00 88.56 85 ILE A C 1
ATOM 684 O O . ILE A 1 85 ? -10.212 3.700 13.101 1.00 88.56 85 ILE A O 1
ATOM 688 N N . MET A 1 86 ? -10.305 2.111 11.521 1.00 86.88 86 MET A N 1
ATOM 689 C CA . MET A 1 86 ? -11.438 1.406 12.124 1.00 86.88 86 MET A CA 1
ATOM 690 C C . MET A 1 86 ? -11.076 0.823 13.495 1.00 86.88 86 MET A C 1
ATOM 692 O O . MET A 1 86 ? -11.850 0.995 14.437 1.00 86.88 86 MET A O 1
ATOM 696 N N . ASP A 1 87 ? -9.899 0.210 13.636 1.0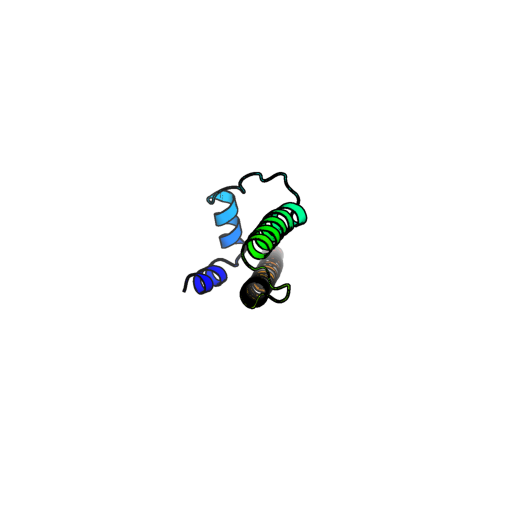0 87.44 87 ASP A N 1
ATOM 697 C CA . ASP A 1 87 ? -9.394 -0.310 14.915 1.00 87.44 87 ASP A CA 1
ATOM 698 C C . ASP A 1 87 ? -9.192 0.815 15.954 1.00 87.44 87 ASP A C 1
ATOM 700 O O . ASP A 1 87 ? -9.562 0.678 17.122 1.00 87.44 87 ASP A O 1
ATOM 704 N N . LEU A 1 88 ? -8.704 1.989 15.528 1.00 86.00 88 LEU A N 1
ATOM 705 C CA . LEU A 1 88 ? -8.604 3.193 16.369 1.00 86.00 88 LEU A CA 1
ATOM 706 C C . LEU A 1 88 ? -9.969 3.659 16.878 1.00 86.00 88 LEU A C 1
ATOM 708 O O . LEU A 1 88 ? -10.136 3.873 18.081 1.00 86.00 88 LEU A O 1
ATOM 712 N N . ILE A 1 89 ? -10.953 3.791 15.987 1.00 88.25 89 ILE A N 1
ATOM 713 C CA . ILE A 1 89 ? -12.308 4.226 16.351 1.00 88.25 89 ILE A CA 1
ATOM 714 C C . ILE A 1 89 ? -12.955 3.225 17.315 1.00 88.25 89 ILE A C 1
ATOM 716 O O . ILE A 1 89 ? -13.549 3.635 18.315 1.00 88.25 89 ILE A O 1
ATOM 720 N N . GLN A 1 90 ? -12.815 1.922 17.053 1.00 86.56 90 GLN A N 1
ATOM 721 C CA . GLN A 1 90 ? -13.350 0.872 17.921 1.00 86.56 90 GLN A CA 1
ATOM 722 C C . GLN A 1 90 ? -12.728 0.922 19.317 1.00 86.56 90 GLN A C 1
ATOM 724 O O . GLN A 1 90 ? -13.456 0.900 20.309 1.00 86.56 90 GLN A O 1
ATOM 729 N N . ASN A 1 91 ? -11.406 1.065 19.417 1.00 83.38 91 ASN A N 1
ATOM 730 C CA . ASN A 1 91 ? -10.728 1.157 20.708 1.00 83.38 91 ASN A CA 1
ATOM 731 C C . ASN A 1 91 ? -11.137 2.408 21.502 1.00 83.38 91 ASN A C 1
ATOM 733 O O . ASN A 1 91 ? -11.377 2.317 22.707 1.00 83.38 91 ASN A O 1
ATOM 737 N N . ILE A 1 92 ? -11.302 3.560 20.843 1.00 85.50 92 ILE A N 1
ATOM 738 C CA . ILE A 1 92 ? -11.798 4.785 21.493 1.00 85.50 92 ILE A CA 1
ATOM 739 C C . ILE A 1 92 ? -13.240 4.598 21.985 1.00 85.50 92 ILE A C 1
ATOM 741 O O . ILE A 1 92 ? -13.548 4.938 23.129 1.00 85.50 92 ILE A O 1
ATOM 745 N N . SER A 1 93 ? -14.118 4.036 21.150 1.00 83.88 93 SER A N 1
ATOM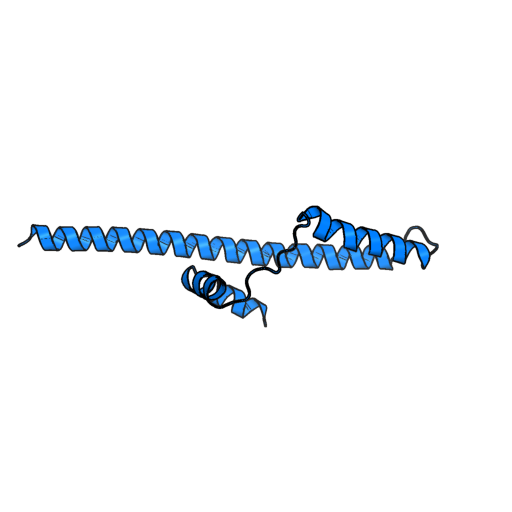 746 C CA . SER A 1 93 ? -15.523 3.802 21.503 1.00 83.88 93 SER A CA 1
ATOM 747 C C . SER A 1 93 ? -15.670 2.822 22.672 1.00 83.88 93 SER A C 1
ATOM 749 O O . SER A 1 93 ? -16.421 3.085 23.614 1.00 83.88 93 SER A O 1
ATOM 751 N N . ASN A 1 94 ? -14.901 1.732 22.669 1.00 80.44 94 ASN A N 1
ATOM 752 C CA . ASN A 1 94 ? -14.893 0.752 23.754 1.00 80.44 94 ASN A CA 1
ATOM 753 C C . ASN A 1 94 ? -14.420 1.367 25.078 1.00 80.44 94 ASN A C 1
ATOM 755 O O . ASN A 1 94 ? -15.023 1.110 26.120 1.00 80.44 94 ASN A O 1
ATOM 759 N N . ASN A 1 95 ? -13.400 2.229 25.046 1.00 75.19 95 ASN A N 1
ATOM 760 C CA . ASN A 1 95 ? -12.933 2.937 26.239 1.00 75.19 95 ASN A CA 1
ATOM 761 C C . ASN A 1 95 ? -14.005 3.880 26.808 1.00 75.19 95 ASN A C 1
ATOM 763 O O . ASN A 1 95 ? -14.243 3.867 28.012 1.00 75.19 95 ASN A O 1
ATOM 767 N N . GLN A 1 96 ? -14.705 4.643 25.961 1.00 73.81 96 GLN A N 1
ATOM 768 C CA . GLN A 1 96 ? -15.793 5.526 26.408 1.00 73.81 96 GLN A CA 1
ATOM 769 C C . GLN A 1 96 ? -16.950 4.749 27.046 1.00 73.81 96 GLN A C 1
ATOM 771 O O . GLN A 1 96 ? -17.453 5.141 28.098 1.00 73.81 96 GLN A O 1
ATOM 776 N N . ASN A 1 97 ? -17.345 3.620 26.452 1.00 69.00 97 ASN A N 1
ATOM 777 C CA . ASN A 1 97 ? -18.385 2.766 27.019 1.00 69.00 97 ASN A CA 1
ATOM 778 C C . ASN A 1 97 ? -17.963 2.205 28.385 1.00 69.00 97 ASN A C 1
ATOM 780 O O . ASN A 1 97 ? -18.745 2.265 29.332 1.00 69.00 97 ASN A O 1
ATOM 784 N N . ASN A 1 98 ? -16.724 1.723 28.517 1.00 68.75 98 ASN A N 1
ATOM 785 C CA . ASN A 1 98 ? -16.199 1.198 29.780 1.00 68.75 98 ASN A CA 1
ATOM 786 C C . ASN A 1 98 ? -16.181 2.256 30.899 1.00 68.75 98 ASN A C 1
ATOM 788 O O . ASN A 1 98 ? -16.566 1.950 32.028 1.00 68.75 98 ASN A O 1
ATOM 792 N N . GLU A 1 99 ? -15.813 3.501 30.588 1.00 70.50 99 GLU A N 1
ATOM 793 C CA . GLU A 1 99 ? -15.868 4.627 31.534 1.00 70.50 99 GLU A CA 1
ATOM 794 C C . GLU A 1 99 ? -17.310 4.964 31.955 1.00 70.50 99 GLU A C 1
ATOM 796 O O . GLU A 1 99 ? -17.583 5.191 33.135 1.00 70.50 99 GLU A O 1
ATOM 801 N N . ILE A 1 100 ? -18.270 4.946 31.024 1.00 72.31 100 ILE A N 1
ATOM 802 C CA . ILE A 1 100 ? -19.696 5.162 31.335 1.00 72.31 100 ILE A CA 1
ATOM 803 C C . ILE A 1 100 ? -20.231 4.045 32.243 1.00 72.31 100 ILE A C 1
ATOM 805 O O . ILE A 1 100 ? -20.929 4.326 33.221 1.00 72.31 100 ILE A O 1
ATOM 809 N N . PHE A 1 101 ? -19.895 2.784 31.955 1.00 67.25 101 PHE A N 1
ATOM 810 C CA . PHE A 1 101 ? -20.278 1.651 32.798 1.00 67.25 101 PHE A CA 1
ATOM 811 C C . PHE A 1 101 ? -19.686 1.776 34.205 1.00 67.25 101 PHE A C 1
ATOM 813 O O . PHE A 1 101 ? -20.428 1.648 35.178 1.00 67.25 101 PHE A O 1
ATOM 820 N N . LYS A 1 102 ? -18.392 2.090 34.332 1.00 72.12 102 LYS A N 1
ATOM 821 C CA . LYS A 1 102 ? -17.726 2.256 35.631 1.00 72.12 102 LYS A CA 1
ATOM 822 C C . LYS A 1 102 ? -18.356 3.372 36.472 1.00 72.12 102 LYS A C 1
ATOM 824 O O . LYS A 1 102 ? -18.731 3.126 37.616 1.00 72.12 102 LYS A O 1
ATOM 829 N N . ASN A 1 103 ? -18.591 4.543 35.879 1.00 70.00 103 ASN A N 1
ATOM 830 C CA . ASN A 1 103 ? -19.261 5.660 36.554 1.00 70.00 103 ASN A CA 1
ATOM 831 C C . ASN A 1 103 ? -20.692 5.314 36.997 1.00 70.00 103 ASN A C 1
ATOM 833 O O . ASN A 1 103 ? -21.159 5.794 38.028 1.00 70.00 103 ASN A O 1
ATOM 837 N N . LYS A 1 104 ? -21.409 4.466 36.251 1.00 69.94 104 LYS A N 1
ATOM 838 C CA . LYS A 1 104 ? -22.744 4.003 36.653 1.00 69.94 104 LYS A CA 1
ATOM 839 C C . LYS A 1 104 ? -22.687 3.087 37.880 1.00 69.94 104 LYS A C 1
ATOM 841 O O . LYS A 1 104 ? -23.539 3.207 38.752 1.00 69.94 104 LYS A O 1
ATOM 846 N N . PHE A 1 105 ? -21.687 2.211 37.976 1.00 68.69 105 PHE A N 1
ATOM 847 C CA . PHE A 1 105 ? -21.502 1.350 39.149 1.00 68.69 105 PHE A CA 1
ATOM 848 C C . PHE A 1 105 ? -21.070 2.130 40.399 1.00 68.69 105 PHE A C 1
ATOM 850 O O . PHE A 1 105 ? -21.566 1.831 41.481 1.00 68.69 105 PHE A O 1
ATOM 857 N N . GLU A 1 106 ? -20.217 3.147 40.259 1.00 67.62 106 GLU A N 1
ATOM 858 C CA . GLU A 1 106 ? -19.771 3.982 41.389 1.00 67.62 106 GLU A CA 1
ATOM 859 C C . GLU A 1 106 ? -20.884 4.889 41.944 1.00 67.62 106 GLU A C 1
ATOM 861 O O . GLU A 1 106 ? -20.933 5.116 43.144 1.00 67.62 106 GLU A O 1
ATOM 866 N N . ASN A 1 107 ? -21.828 5.345 41.111 1.00 64.56 107 ASN A N 1
ATOM 867 C CA . ASN A 1 107 ? -22.962 6.179 41.547 1.00 64.56 107 ASN A CA 1
AT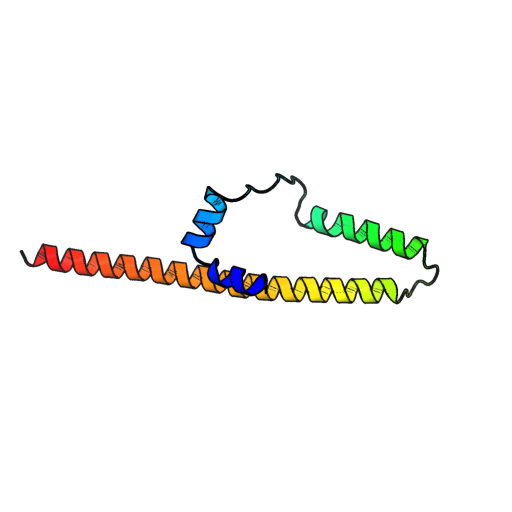OM 868 C C . ASN A 1 107 ? -24.165 5.388 42.108 1.00 64.56 107 ASN A C 1
ATOM 870 O O . ASN A 1 107 ? -25.196 5.988 42.413 1.00 64.56 107 ASN A O 1
ATOM 874 N N . THR A 1 108 ? -24.077 4.054 42.201 1.00 62.62 108 THR A N 1
ATOM 875 C CA . THR A 1 108 ? -25.161 3.193 42.728 1.00 62.62 108 THR A CA 1
ATOM 876 C C . THR A 1 108 ? -24.786 2.498 44.052 1.00 62.62 108 THR A C 1
ATOM 878 O O . THR A 1 108 ? -25.522 1.627 44.513 1.00 62.62 108 THR A O 1
ATOM 881 N N . GLN A 1 109 ? -23.651 2.868 44.656 1.00 49.31 109 GLN A N 1
ATOM 882 C CA . GLN A 1 109 ? -23.210 2.474 46.005 1.00 49.31 109 GLN A CA 1
ATOM 883 C C . GLN A 1 109 ? -23.286 3.687 46.934 1.00 49.31 109 GLN A C 1
ATOM 885 O O . GLN A 1 109 ? -23.627 3.488 48.120 1.00 49.31 109 GLN A O 1
#

Secondary structure (DSSP, 8-state):
-TTHHHHHH-SHHHHHHHHHHS-PPP---S-HHHHHHHHHHHHHHHHHHH--SSS-HHHHHHHHHHHHHHHHHHHHHHHHHHHHHHHHHHHHHHHHHHHHHHHHHHTT-

pLDDT: mean 76.62, std 10.14, range [49.31, 91.19]

Foldseek 3Di:
DVLVVLLVLLEPVSVVCCVVPNDDDPPPVDDPCCVPVVVLVVVVVVCVVVDVDPDDPVNVVVCVVVVVVVVVVVVSVVVSVVSHVVNVVVVVVVVVVVVVVVVVVVVVD